Protein AF-A0A7D9L0K9-F1 (afdb_monomer_lite)

Organism: Paramuricea clavata (NCBI:txid317549)

Secondary structure (DSSP, 8-state):
--PPBTTTTT-GGG-S-BTTB---EESTT-----HHHHHHTT-TT----HHHHHHHHHT--S--HHHHTT-EE-HHHHHHHTTT---S-SB---TT--SSPPBP-TT-S--HHHHHHHHHHHS----TT-

Foldseek 3Di:
DQADAPCCVVCVVQAADDPNFGHWDQLLPQFPDCCVVCVVLLNNVVPDGQSCQLCLQVLHDPDDPVRSRRHTRHPRSSCCSGNVPDPPDQFDPQPPDDDDTHGDDRNSWAHSVNQNVSCVPPVDGDRGSD

pLDDT: mean 89.64, std 7.69, range [56.06, 97.62]

Structure (mmCIF, N/CA/C/O backbone):
data_AF-A0A7D9L0K9-F1
#
_entry.id   AF-A0A7D9L0K9-F1
#
loop_
_atom_site.group_PDB
_atom_site.id
_atom_site.type_symbol
_atom_site.label_atom_id
_atom_site.label_alt_id
_atom_site.label_comp_id
_atom_site.label_asym_id
_atom_site.label_entity_id
_atom_site.label_seq_id
_atom_site.pdbx_PDB_ins_code
_atom_site.Cartn_x
_atom_site.Cartn_y
_atom_site.Cartn_z
_atom_site.occupancy
_atom_site.B_iso_or_equiv
_atom_site.auth_seq_id
_atom_site.auth_comp_id
_atom_site.auth_asym_id
_atom_site.auth_atom_id
_atom_site.pdbx_PDB_model_num
ATOM 1 N N . MET A 1 1 ? 17.657 -13.040 -9.896 1.00 56.06 1 MET A N 1
ATOM 2 C CA . MET A 1 1 ? 16.442 -13.611 -9.283 1.00 56.06 1 MET A CA 1
ATOM 3 C C . MET A 1 1 ? 15.305 -12.746 -9.777 1.00 56.06 1 MET A C 1
ATOM 5 O O . MET A 1 1 ? 15.357 -11.548 -9.534 1.00 56.06 1 MET A O 1
ATOM 9 N N . ASP A 1 2 ? 14.378 -13.305 -10.549 1.00 70.75 2 ASP A N 1
ATOM 10 C CA . ASP A 1 2 ? 13.271 -12.520 -11.098 1.00 70.75 2 ASP A CA 1
ATOM 11 C C . ASP A 1 2 ? 12.291 -12.189 -9.971 1.00 70.75 2 ASP A C 1
ATOM 13 O O . ASP A 1 2 ? 11.706 -13.081 -9.355 1.00 70.75 2 ASP A O 1
ATOM 17 N N . LEU A 1 3 ? 12.163 -10.900 -9.657 1.00 85.38 3 LEU A N 1
ATOM 18 C CA . LEU A 1 3 ? 11.172 -10.402 -8.710 1.00 85.38 3 LEU A CA 1
ATOM 19 C C . LEU A 1 3 ? 9.807 -10.380 -9.399 1.00 85.38 3 LEU A C 1
ATOM 21 O O . LEU A 1 3 ? 9.624 -9.727 -10.426 1.00 85.38 3 LEU A O 1
ATOM 25 N N . TYR A 1 4 ? 8.835 -11.067 -8.806 1.00 92.00 4 TYR A N 1
ATOM 26 C CA . TYR A 1 4 ? 7.444 -11.038 -9.249 1.00 92.00 4 TYR A CA 1
ATOM 27 C C . TYR A 1 4 ? 6.644 -10.050 -8.411 1.00 92.00 4 TYR A C 1
ATOM 29 O O . TYR A 1 4 ? 6.857 -9.917 -7.205 1.00 92.00 4 TYR A O 1
ATOM 37 N N . CYS A 1 5 ? 5.691 -9.365 -9.045 1.00 96.00 5 CYS A N 1
ATOM 38 C CA . CYS A 1 5 ? 4.817 -8.458 -8.321 1.00 96.00 5 CYS A CA 1
ATOM 39 C C . CYS A 1 5 ? 3.875 -9.238 -7.395 1.00 96.00 5 CYS A C 1
ATOM 41 O O . CYS A 1 5 ? 3.066 -10.034 -7.874 1.00 96.00 5 CYS A O 1
ATOM 43 N N . PHE A 1 6 ? 3.923 -8.964 -6.090 1.00 95.62 6 PHE A N 1
ATOM 44 C CA . PHE A 1 6 ? 3.103 -9.668 -5.093 1.00 95.62 6 PHE A CA 1
ATOM 45 C C . PHE A 1 6 ? 1.586 -9.452 -5.270 1.00 95.62 6 PHE A C 1
ATOM 47 O O . PHE A 1 6 ? 0.786 -10.233 -4.766 1.00 95.62 6 PHE A O 1
ATOM 54 N N . LEU A 1 7 ? 1.183 -8.417 -6.016 1.00 95.38 7 LEU A N 1
ATOM 55 C CA . LEU A 1 7 ? -0.215 -8.098 -6.333 1.00 95.38 7 LEU A CA 1
ATOM 56 C C . LEU A 1 7 ? -0.672 -8.638 -7.690 1.00 95.38 7 LEU A C 1
ATOM 58 O O . LEU A 1 7 ? -1.814 -8.424 -8.084 1.00 95.38 7 LEU A O 1
ATOM 62 N N . SER A 1 8 ? 0.198 -9.333 -8.424 1.00 94.12 8 SER A N 1
ATOM 63 C CA . SER A 1 8 ? -0.141 -9.859 -9.751 1.00 94.12 8 SER A CA 1
ATOM 64 C C . SER A 1 8 ? -1.311 -10.848 -9.720 1.00 94.12 8 SER A C 1
ATOM 66 O O . SER A 1 8 ? -2.104 -10.866 -10.655 1.00 94.12 8 SER A O 1
ATOM 68 N N . ALA A 1 9 ? -1.457 -11.626 -8.643 1.00 92.44 9 ALA A N 1
ATOM 69 C CA . ALA A 1 9 ? -2.551 -12.582 -8.486 1.00 92.44 9 ALA A CA 1
ATOM 70 C C . ALA A 1 9 ? -3.865 -11.926 -8.026 1.00 92.44 9 ALA A C 1
ATOM 72 O O . ALA A 1 9 ? -4.934 -12.294 -8.504 1.00 92.44 9 ALA A O 1
ATOM 73 N N . SER A 1 10 ? -3.796 -10.959 -7.105 1.00 90.38 10 SER A N 1
ATOM 74 C CA . SER A 1 10 ? -4.981 -10.298 -6.540 1.00 90.38 10 SER A CA 1
ATOM 75 C C . SER A 1 10 ? -5.519 -9.170 -7.420 1.00 90.38 10 SER A C 1
ATOM 77 O O . SER A 1 10 ? -6.698 -8.836 -7.341 1.00 90.38 10 SER A O 1
ATOM 79 N N . ASP A 1 11 ? -4.675 -8.588 -8.271 1.00 90.94 11 ASP A N 1
ATOM 80 C CA . ASP A 1 11 ? -5.041 -7.494 -9.161 1.00 90.94 11 ASP A CA 1
ATOM 81 C C . ASP A 1 11 ? -4.260 -7.533 -10.494 1.00 90.94 11 ASP A C 1
ATOM 83 O O . ASP A 1 11 ? -3.458 -6.638 -10.805 1.00 90.94 11 ASP A O 1
ATOM 87 N N . PRO A 1 12 ? -4.494 -8.575 -11.315 1.00 90.81 12 PRO A N 1
ATOM 88 C CA . PRO A 1 12 ? -3.761 -8.797 -12.561 1.00 90.81 12 PRO A CA 1
ATOM 89 C C . PRO A 1 12 ? -3.989 -7.683 -13.588 1.00 90.81 12 PRO A C 1
ATOM 91 O O . PRO A 1 12 ? -3.058 -7.283 -14.286 1.00 90.81 12 PRO A O 1
ATOM 94 N N . ALA A 1 13 ? -5.204 -7.123 -13.653 1.00 90.00 13 ALA A N 1
ATOM 95 C CA . ALA A 1 13 ? -5.572 -6.082 -14.619 1.00 90.00 13 ALA A CA 1
ATOM 96 C C . ALA A 1 13 ? -4.759 -4.783 -14.447 1.00 90.00 13 ALA A C 1
ATOM 98 O O . ALA A 1 13 ? -4.600 -3.989 -15.383 1.00 90.00 13 ALA A O 1
ATOM 99 N N . ASN A 1 14 ? -4.215 -4.557 -13.249 1.00 89.38 14 ASN A N 1
ATOM 100 C CA . ASN A 1 14 ? -3.420 -3.378 -12.937 1.00 89.38 14 ASN A CA 1
ATOM 101 C C . ASN A 1 14 ? -1.944 -3.676 -12.673 1.00 89.38 14 ASN A C 1
ATOM 103 O O . ASN A 1 14 ? -1.232 -2.791 -12.204 1.00 89.38 14 ASN A O 1
ATOM 107 N N . CYS A 1 15 ? -1.468 -4.868 -13.021 1.00 94.44 15 CYS A N 1
ATOM 108 C CA . CYS A 1 15 ? -0.056 -5.208 -12.943 1.00 94.44 15 CYS A CA 1
ATOM 109 C C . CYS A 1 15 ? 0.712 -4.717 -14.187 1.00 94.44 15 CYS A C 1
ATOM 111 O O . CYS A 1 15 ? 0.139 -4.547 -15.265 1.00 94.44 15 CYS A O 1
ATOM 113 N N . GLY A 1 16 ? 2.021 -4.500 -14.041 1.00 93.31 16 GLY A N 1
ATOM 114 C CA . GLY A 1 16 ? 2.948 -4.247 -15.145 1.00 93.31 16 GLY A CA 1
ATOM 115 C C . GLY A 1 16 ? 3.522 -2.830 -15.195 1.00 93.31 16 GLY A C 1
ATOM 116 O O . GLY A 1 16 ? 3.791 -2.201 -14.169 1.00 93.31 16 GLY A O 1
ATOM 117 N N . VAL A 1 17 ? 3.757 -2.360 -16.421 1.00 94.00 17 VAL A N 1
ATOM 118 C CA . VAL A 1 17 ? 4.502 -1.130 -16.723 1.00 94.00 17 VAL A CA 1
ATOM 119 C C . VAL A 1 17 ? 3.700 0.129 -16.384 1.00 94.00 17 VAL A C 1
ATOM 121 O O . VAL A 1 17 ? 2.471 0.151 -16.479 1.00 94.00 17 VAL A O 1
ATOM 124 N N . SER A 1 18 ? 4.387 1.206 -16.004 1.00 94.56 18 SER A N 1
ATOM 125 C CA . SER A 1 18 ? 3.752 2.500 -15.732 1.00 94.56 18 SER A CA 1
ATOM 126 C C . SER A 1 18 ? 4.747 3.641 -15.890 1.00 94.56 18 SER A C 1
ATOM 128 O O . SER A 1 18 ? 5.874 3.543 -15.417 1.00 94.56 18 SER A O 1
ATOM 130 N N . ARG A 1 19 ? 4.329 4.729 -16.553 1.00 91.25 19 ARG A N 1
ATOM 131 C CA . ARG A 1 19 ? 5.137 5.949 -16.765 1.00 91.25 19 ARG A CA 1
ATOM 132 C C . ARG A 1 19 ? 6.537 5.694 -17.357 1.00 91.25 19 ARG A C 1
ATOM 134 O O . ARG A 1 19 ? 7.489 6.380 -17.012 1.00 91.25 19 ARG A O 1
ATOM 141 N N . GLY A 1 20 ? 6.666 4.698 -18.236 1.00 91.69 20 GLY A N 1
ATOM 142 C CA . GLY A 1 20 ? 7.947 4.315 -18.848 1.00 91.69 20 GLY A CA 1
ATOM 143 C C . GLY A 1 20 ? 8.828 3.406 -17.983 1.00 91.69 20 GLY A C 1
ATOM 144 O O . GLY A 1 20 ? 9.823 2.889 -18.478 1.00 91.69 20 GLY A O 1
ATOM 145 N N . CYS A 1 21 ? 8.450 3.142 -16.730 1.00 91.31 21 CYS A N 1
ATOM 146 C CA . CYS A 1 21 ? 9.108 2.153 -15.884 1.00 91.31 21 CYS A CA 1
ATOM 147 C C . CYS A 1 21 ? 8.569 0.751 -16.200 1.00 91.31 21 CYS A C 1
ATOM 149 O O . CYS A 1 21 ? 7.350 0.534 -16.213 1.00 91.31 21 CYS A O 1
ATOM 151 N N . THR A 1 22 ? 9.477 -0.200 -16.420 1.00 91.69 22 THR A N 1
ATOM 152 C CA . THR A 1 22 ? 9.158 -1.596 -16.764 1.00 91.69 22 THR A CA 1
ATOM 153 C C . THR A 1 22 ? 9.609 -2.599 -15.706 1.00 91.69 22 THR A C 1
ATOM 155 O O . THR A 1 22 ? 9.028 -3.677 -15.602 1.00 91.69 22 THR A O 1
ATOM 158 N N . GLU A 1 23 ? 10.612 -2.242 -14.909 1.00 93.25 23 GLU A N 1
ATOM 159 C CA . GLU A 1 23 ? 11.262 -3.143 -13.965 1.00 93.25 23 GLU A CA 1
ATOM 160 C C . GLU A 1 23 ? 10.459 -3.303 -12.669 1.00 93.25 23 GLU A C 1
ATOM 162 O O . GLU A 1 23 ? 10.010 -2.326 -12.065 1.00 93.25 23 GLU A O 1
ATOM 167 N N . THR A 1 24 ? 10.284 -4.554 -12.239 1.00 96.00 24 THR A N 1
ATOM 168 C CA . THR A 1 24 ? 9.762 -4.874 -10.906 1.00 96.00 24 THR A CA 1
ATOM 169 C C . THR A 1 24 ? 10.903 -4.767 -9.909 1.00 96.00 24 THR A C 1
ATOM 171 O O . THR A 1 24 ? 11.935 -5.407 -10.082 1.00 96.00 24 THR A O 1
ATOM 174 N N . VAL A 1 25 ? 10.703 -3.982 -8.856 1.00 95.38 25 VAL A N 1
ATOM 175 C CA . VAL A 1 25 ? 11.726 -3.724 -7.835 1.00 95.38 25 VAL A CA 1
ATOM 176 C C . VAL A 1 25 ? 11.379 -4.423 -6.527 1.00 95.38 25 VAL A C 1
ATOM 178 O O . VAL A 1 25 ? 10.223 -4.787 -6.298 1.00 95.38 25 VAL A O 1
ATOM 181 N N . CYS A 1 26 ? 12.370 -4.591 -5.654 1.00 96.12 26 CYS A N 1
ATOM 182 C CA . CYS A 1 26 ? 12.138 -5.019 -4.279 1.00 96.12 26 CYS A CA 1
ATOM 183 C C . CYS A 1 26 ? 11.253 -3.998 -3.551 1.00 96.12 26 CYS A C 1
ATOM 185 O O . CYS A 1 26 ? 11.494 -2.788 -3.602 1.00 96.12 26 CYS A O 1
ATOM 187 N N . LEU A 1 27 ? 10.222 -4.483 -2.859 1.00 96.81 27 LEU A N 1
ATOM 188 C CA . LEU A 1 27 ? 9.306 -3.629 -2.115 1.00 96.81 27 LEU A CA 1
ATOM 189 C C . LEU A 1 27 ? 10.029 -2.885 -0.988 1.00 96.81 27 LEU A C 1
ATOM 191 O O . LEU A 1 27 ? 9.801 -1.693 -0.825 1.00 96.81 27 LEU A O 1
ATOM 195 N N . TYR A 1 28 ? 10.931 -3.544 -0.256 1.00 96.19 28 TYR A N 1
ATOM 196 C CA . TYR A 1 28 ? 11.677 -2.922 0.845 1.00 96.19 28 TYR A CA 1
ATOM 197 C C . TYR A 1 28 ? 12.526 -1.717 0.399 1.00 96.19 28 TYR A C 1
ATOM 199 O O . TYR A 1 28 ? 12.735 -0.781 1.172 1.00 96.19 28 TYR A O 1
ATOM 207 N N . ASP A 1 29 ? 12.964 -1.702 -0.863 1.00 95.31 29 ASP A N 1
ATOM 208 C CA . ASP A 1 29 ? 13.763 -0.615 -1.440 1.00 95.31 29 ASP A CA 1
ATOM 209 C C . ASP A 1 29 ? 12.916 0.590 -1.885 1.00 95.31 29 ASP A C 1
ATOM 211 O O . ASP A 1 29 ? 13.450 1.652 -2.210 1.00 95.31 29 ASP A O 1
ATOM 215 N N . CYS A 1 30 ? 11.585 0.477 -1.851 1.00 95.75 30 CYS A N 1
ATOM 216 C CA . CYS A 1 30 ? 10.671 1.584 -2.119 1.00 95.75 30 CYS A CA 1
ATOM 217 C C . CYS A 1 30 ? 10.674 2.567 -0.931 1.00 95.75 30 CYS A C 1
ATOM 219 O O . CYS A 1 30 ? 9.894 2.433 0.015 1.00 95.75 30 CYS A O 1
ATOM 221 N N . LYS A 1 31 ? 11.588 3.546 -0.965 1.00 95.38 31 LYS A N 1
ATOM 222 C CA . LYS A 1 31 ? 11.812 4.561 0.095 1.00 95.38 31 LYS A CA 1
ATOM 223 C C . LYS A 1 31 ? 11.797 5.996 -0.426 1.00 95.38 31 LYS A C 1
ATOM 225 O O . LYS A 1 31 ? 12.394 6.910 0.139 1.00 95.38 31 LYS A O 1
ATOM 230 N N . ASP A 1 32 ? 11.114 6.180 -1.537 1.00 94.25 32 ASP A N 1
ATOM 231 C CA . ASP A 1 32 ? 10.870 7.469 -2.153 1.00 94.25 32 ASP A CA 1
ATOM 232 C C . ASP A 1 32 ? 10.230 8.451 -1.146 1.00 94.25 32 ASP A C 1
ATOM 234 O O . ASP A 1 32 ? 9.312 8.092 -0.411 1.00 94.25 32 ASP A O 1
ATOM 238 N N . ASP A 1 33 ? 10.667 9.720 -1.118 1.00 93.38 33 ASP A N 1
ATOM 239 C CA . ASP A 1 33 ? 10.050 10.740 -0.254 1.00 93.38 33 ASP A CA 1
ATOM 240 C C . ASP A 1 33 ? 8.566 10.938 -0.612 1.00 93.38 33 ASP A C 1
ATOM 242 O O . ASP A 1 33 ? 8.230 11.384 -1.714 1.00 93.38 33 ASP A O 1
ATOM 246 N N . ILE A 1 34 ? 7.679 10.588 0.319 1.00 93.69 34 ILE A N 1
ATOM 247 C CA . ILE A 1 34 ? 6.220 10.667 0.181 1.00 93.69 34 ILE A CA 1
ATOM 248 C C . ILE A 1 34 ? 5.597 11.759 1.058 1.00 93.69 34 ILE A C 1
ATOM 250 O O . ILE A 1 34 ? 4.374 11.870 1.122 1.00 93.69 34 ILE A O 1
ATOM 254 N N . ARG A 1 35 ? 6.389 12.617 1.714 1.00 92.06 35 ARG A N 1
ATOM 255 C CA . ARG A 1 35 ? 5.878 13.590 2.701 1.00 92.06 35 ARG A CA 1
ATOM 256 C C . ARG A 1 35 ? 4.855 14.566 2.124 1.00 92.06 35 ARG A C 1
ATOM 258 O O . ARG A 1 35 ? 3.839 14.839 2.762 1.00 92.06 35 ARG A O 1
ATOM 265 N N . SER A 1 36 ? 5.100 15.085 0.920 1.00 90.00 36 SER A N 1
ATOM 266 C CA . SER A 1 36 ? 4.155 15.987 0.238 1.00 90.00 36 SER A CA 1
ATOM 267 C C . SER A 1 36 ? 2.827 15.283 -0.067 1.00 90.00 36 SER A C 1
ATOM 269 O O . SER A 1 36 ? 1.748 15.830 0.165 1.00 90.00 36 SER A O 1
ATOM 271 N N . HIS A 1 37 ? 2.905 14.022 -0.492 1.00 89.81 37 HIS A N 1
ATOM 272 C CA . HIS A 1 37 ? 1.736 13.200 -0.790 1.00 89.81 37 HIS A CA 1
ATOM 273 C C . HIS A 1 37 ? 0.942 12.816 0.460 1.00 89.81 37 HIS A C 1
ATOM 275 O O . HIS A 1 37 ? -0.281 12.915 0.495 1.00 89.81 37 HIS A O 1
ATOM 281 N N . LEU A 1 38 ? 1.623 12.454 1.545 1.00 90.88 38 LEU A N 1
ATOM 282 C CA . LEU A 1 38 ? 0.967 12.207 2.826 1.00 90.88 38 LEU A CA 1
ATOM 283 C C . LEU A 1 38 ? 0.198 13.447 3.299 1.00 90.88 38 LEU A C 1
ATOM 285 O O . LEU A 1 38 ? -0.930 13.326 3.770 1.00 90.88 38 LEU A O 1
ATOM 289 N N . ARG A 1 39 ? 0.745 14.657 3.107 1.00 89.38 39 ARG A N 1
ATOM 290 C CA . ARG A 1 39 ? 0.028 15.909 3.408 1.00 89.38 39 ARG A CA 1
ATOM 291 C C . ARG A 1 39 ? -1.233 16.082 2.560 1.00 89.38 39 ARG A C 1
ATOM 293 O O . ARG A 1 39 ? -2.271 16.419 3.128 1.00 89.38 39 ARG A O 1
ATOM 300 N N . SER A 1 40 ? -1.181 15.823 1.250 1.00 86.75 40 SER A N 1
ATOM 301 C CA . SER A 1 40 ? -2.365 15.915 0.372 1.00 86.75 40 SER A CA 1
ATOM 302 C C . SER A 1 40 ? -3.434 14.865 0.719 1.00 86.75 40 SER A C 1
ATOM 304 O O . SER A 1 40 ? -4.637 15.107 0.589 1.00 86.75 40 SER A O 1
ATOM 306 N N . CYS A 1 41 ? -3.005 13.721 1.255 1.00 86.06 41 CYS A N 1
ATOM 307 C CA . CYS A 1 41 ? -3.881 12.668 1.756 1.00 86.06 41 CYS A CA 1
ATOM 308 C C . CYS A 1 41 ? -4.387 12.901 3.191 1.00 86.06 41 CYS A C 1
ATOM 310 O O . CYS A 1 41 ? -5.149 12.078 3.675 1.00 86.06 41 CYS A O 1
ATOM 312 N N . HIS A 1 42 ? -4.007 13.997 3.860 1.00 87.75 42 HIS A N 1
ATOM 313 C CA . HIS A 1 42 ? -4.256 14.250 5.293 1.00 87.75 42 HIS A CA 1
ATOM 314 C C . HIS A 1 42 ? -3.644 13.211 6.253 1.00 87.75 42 HIS A C 1
ATOM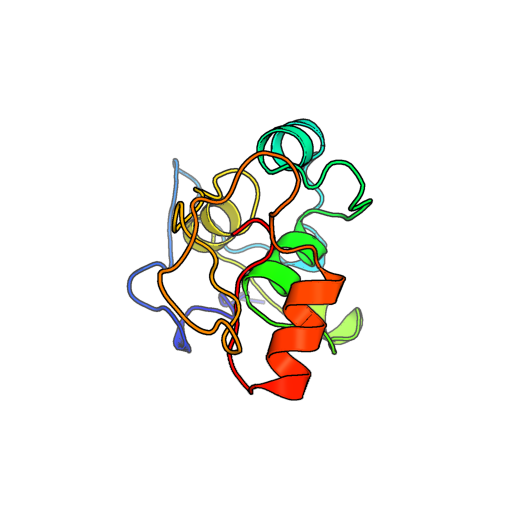 316 O O . HIS A 1 42 ? -3.999 13.145 7.426 1.00 87.75 42 HIS A O 1
ATOM 322 N N . LEU A 1 43 ? -2.632 12.488 5.779 1.00 89.25 43 LEU A N 1
ATOM 323 C CA . LEU A 1 43 ? -1.841 11.492 6.498 1.00 89.25 43 LEU A CA 1
ATOM 324 C C . LEU A 1 43 ? -0.493 12.056 6.965 1.00 89.25 43 LEU A C 1
ATOM 326 O O . LEU A 1 43 ? 0.453 11.315 7.189 1.00 89.25 43 LEU A O 1
ATOM 330 N N . SER A 1 44 ? -0.358 13.375 7.122 1.00 88.12 44 SER A N 1
ATOM 331 C CA . SER A 1 44 ? 0.929 14.004 7.471 1.00 88.12 44 SER A CA 1
ATOM 332 C C . SER A 1 44 ? 1.507 13.562 8.822 1.00 88.12 44 SER A C 1
ATOM 334 O O . SER A 1 44 ? 2.647 13.896 9.126 1.00 88.12 44 SER A O 1
ATOM 336 N N . LYS A 1 45 ? 0.702 12.892 9.654 1.00 87.50 45 LYS A N 1
ATOM 337 C CA . LYS A 1 45 ? 1.115 12.315 10.938 1.00 87.50 45 LYS A CA 1
ATOM 338 C C . LYS A 1 45 ? 1.646 10.884 10.805 1.00 87.50 45 LYS A C 1
ATOM 340 O O . LYS A 1 45 ? 2.328 10.428 11.715 1.00 87.50 45 LYS A O 1
ATOM 345 N N . GLU A 1 46 ? 1.344 10.202 9.702 1.00 86.56 46 GLU A N 1
ATOM 346 C CA . GLU A 1 46 ? 1.875 8.877 9.393 1.00 86.56 46 GLU A CA 1
ATOM 347 C C . GLU A 1 46 ? 3.351 9.045 9.011 1.00 86.56 46 GLU A C 1
ATOM 349 O O . GLU A 1 46 ? 3.685 9.398 7.883 1.00 86.56 46 GLU A O 1
ATOM 354 N N . ASN A 1 47 ? 4.257 8.888 9.974 1.00 87.00 47 ASN A N 1
ATOM 355 C CA . ASN A 1 47 ? 5.695 8.944 9.724 1.00 87.00 47 ASN A CA 1
ATOM 356 C C . ASN A 1 47 ? 6.176 7.581 9.206 1.00 87.00 47 ASN A C 1
ATOM 358 O O . ASN A 1 47 ? 6.682 6.767 9.978 1.00 87.00 47 ASN A O 1
ATOM 362 N N . VAL A 1 48 ? 5.943 7.311 7.919 1.00 92.38 48 VAL A N 1
ATOM 363 C CA . VAL A 1 48 ? 6.200 6.005 7.294 1.00 92.38 48 VAL A CA 1
ATOM 364 C C . VAL A 1 48 ? 6.969 6.121 5.982 1.00 92.38 48 VAL A C 1
ATOM 366 O O . VAL A 1 48 ? 6.848 7.112 5.262 1.00 92.38 48 VAL A O 1
ATOM 369 N N . ASP A 1 49 ? 7.720 5.068 5.663 1.00 94.69 49 ASP A N 1
ATOM 370 C CA . ASP A 1 49 ? 8.352 4.881 4.357 1.00 94.69 49 ASP A CA 1
ATOM 371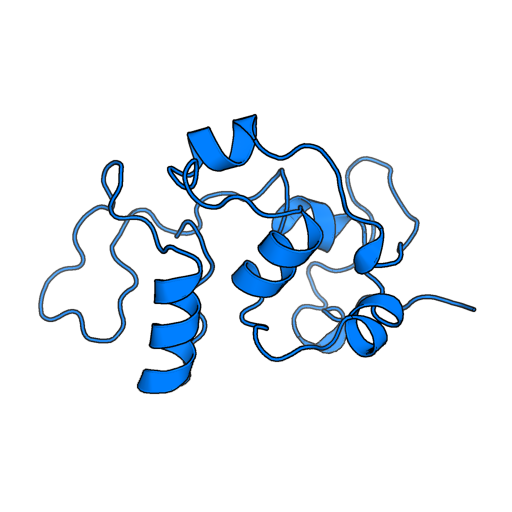 C C . ASP A 1 49 ? 7.318 4.475 3.291 1.00 94.69 49 ASP A C 1
ATOM 373 O O . ASP A 1 49 ? 6.244 3.948 3.606 1.00 94.69 49 ASP A O 1
ATOM 377 N N . GLU A 1 50 ? 7.653 4.676 2.011 1.00 96.75 50 GLU A N 1
ATOM 378 C CA . GLU A 1 50 ? 6.764 4.352 0.887 1.00 96.75 50 GLU A CA 1
ATOM 379 C C . GLU A 1 50 ? 6.304 2.885 0.908 1.00 96.75 50 GLU A C 1
ATOM 381 O O . GLU A 1 50 ? 5.107 2.627 0.768 1.00 96.75 50 GLU A O 1
ATOM 386 N N . TYR A 1 51 ? 7.203 1.926 1.142 1.00 96.56 51 TYR A N 1
ATOM 387 C CA . TYR A 1 51 ? 6.838 0.507 1.171 1.00 96.56 51 TYR A CA 1
ATOM 388 C C . TYR A 1 51 ? 5.803 0.170 2.253 1.00 96.56 51 TYR A C 1
ATOM 390 O O . TYR A 1 51 ? 4.872 -0.593 1.994 1.00 96.56 51 TYR A O 1
ATOM 398 N N . LYS A 1 52 ? 5.900 0.782 3.444 1.00 95.94 52 LYS A N 1
ATOM 399 C CA . LYS A 1 52 ? 4.916 0.589 4.522 1.00 95.94 52 LYS A CA 1
ATOM 400 C C . LYS A 1 52 ? 3.563 1.181 4.148 1.00 95.94 52 LYS A C 1
ATOM 402 O O . LYS A 1 52 ? 2.533 0.569 4.414 1.00 95.94 52 LYS A O 1
ATOM 407 N N . LEU A 1 53 ? 3.554 2.343 3.492 1.00 96.00 53 LEU A N 1
ATOM 408 C CA . LEU A 1 53 ? 2.317 2.942 2.989 1.00 96.00 53 LEU A CA 1
ATOM 409 C C . LEU A 1 53 ? 1.649 2.059 1.923 1.00 96.00 53 LEU A C 1
ATOM 411 O O . LEU A 1 53 ? 0.428 1.903 1.936 1.00 96.00 53 LEU A O 1
ATOM 415 N N . ILE A 1 54 ? 2.440 1.473 1.019 1.00 96.88 54 ILE A N 1
ATOM 416 C CA . ILE A 1 54 ? 1.960 0.546 -0.013 1.00 96.88 54 ILE A CA 1
ATOM 417 C C . ILE A 1 54 ? 1.318 -0.689 0.626 1.00 96.88 54 ILE A C 1
ATOM 419 O O . ILE A 1 54 ? 0.206 -1.052 0.245 1.00 96.88 54 ILE A O 1
ATOM 423 N N . LEU A 1 55 ? 1.984 -1.301 1.610 1.00 96.81 55 LEU A N 1
ATOM 424 C CA . LEU A 1 55 ? 1.463 -2.452 2.352 1.00 96.81 55 LEU A CA 1
ATOM 425 C C . LEU A 1 55 ? 0.155 -2.113 3.075 1.00 96.81 55 LEU A C 1
ATOM 427 O O . LEU A 1 55 ? -0.840 -2.813 2.894 1.00 96.81 55 LEU A O 1
ATOM 431 N N . ALA A 1 56 ? 0.109 -0.982 3.784 1.00 95.38 56 ALA A N 1
ATOM 432 C CA . ALA A 1 56 ? -1.092 -0.537 4.486 1.00 95.38 56 ALA A CA 1
ATOM 433 C C . ALA A 1 56 ? -2.277 -0.308 3.528 1.00 95.38 56 ALA A C 1
ATOM 435 O O . ALA A 1 56 ? -3.404 -0.707 3.811 1.00 95.38 56 ALA A O 1
ATOM 436 N N . ARG A 1 57 ? -2.033 0.269 2.344 1.00 94.56 57 ARG A N 1
ATOM 437 C CA . ARG A 1 57 ? -3.069 0.436 1.307 1.00 94.56 57 ARG A CA 1
ATOM 438 C C . ARG A 1 57 ? -3.482 -0.870 0.635 1.00 94.56 57 ARG A C 1
ATOM 440 O O . ARG A 1 57 ? -4.603 -0.952 0.141 1.00 94.56 57 ARG A O 1
ATOM 447 N N . ALA A 1 58 ? -2.604 -1.869 0.614 1.00 94.56 58 ALA A N 1
ATOM 448 C CA . ALA A 1 58 ? -2.920 -3.225 0.175 1.00 94.56 58 ALA A CA 1
ATOM 449 C C . ALA A 1 58 ? -3.621 -4.062 1.264 1.00 94.56 58 ALA A C 1
ATOM 451 O O . ALA A 1 58 ? -4.094 -5.155 0.962 1.00 94.56 58 ALA A O 1
ATOM 452 N N . GLY A 1 59 ? -3.713 -3.562 2.504 1.00 95.06 59 GLY A N 1
ATOM 453 C CA . GLY A 1 59 ? -4.288 -4.291 3.637 1.00 95.06 59 GLY A CA 1
ATOM 454 C C . GLY A 1 59 ? -3.362 -5.355 4.224 1.00 95.06 59 GLY A C 1
ATOM 455 O O . GLY A 1 59 ? -3.842 -6.369 4.716 1.00 95.06 59 GLY A O 1
ATOM 456 N N . LEU A 1 60 ? -2.046 -5.163 4.132 1.00 95.31 60 LEU A N 1
ATOM 457 C CA . LEU A 1 60 ? -1.039 -6.087 4.649 1.00 95.31 60 LEU A CA 1
ATOM 458 C C . LEU A 1 60 ? -0.303 -5.428 5.822 1.00 95.31 60 LEU A C 1
ATOM 460 O O . LEU A 1 60 ? 0.423 -4.459 5.612 1.00 95.31 60 LEU A O 1
ATOM 464 N N . PHE A 1 61 ? -0.488 -5.944 7.039 1.00 93.06 61 PHE A N 1
ATOM 465 C CA . PHE A 1 61 ? 0.061 -5.343 8.267 1.00 93.06 61 PHE A CA 1
ATOM 466 C C . PHE A 1 61 ? 1.048 -6.269 9.005 1.00 93.06 61 PHE A C 1
ATOM 468 O O . PHE A 1 61 ? 2.090 -5.803 9.457 1.00 93.06 61 PHE A O 1
ATOM 475 N N . ASP A 1 62 ? 0.805 -7.584 9.014 1.00 90.44 62 ASP A N 1
ATOM 476 C CA . ASP A 1 62 ? 1.610 -8.572 9.754 1.00 90.44 62 ASP A CA 1
ATOM 477 C C . ASP A 1 62 ? 2.734 -9.209 8.913 1.00 90.44 62 ASP A C 1
ATOM 479 O O . ASP A 1 62 ? 2.810 -10.429 8.752 1.00 90.44 62 ASP A O 1
ATOM 483 N N . LEU A 1 63 ? 3.618 -8.389 8.337 1.00 94.06 63 LEU A N 1
ATOM 484 C CA . LEU A 1 63 ? 4.770 -8.867 7.559 1.00 94.06 63 LEU A CA 1
ATOM 485 C C . LEU A 1 63 ? 6.093 -8.484 8.224 1.00 94.06 63 LEU A C 1
ATOM 487 O O . LEU A 1 63 ? 6.296 -7.336 8.610 1.00 94.06 63 LEU A O 1
ATOM 491 N N . SER A 1 64 ? 7.019 -9.442 8.315 1.00 94.62 64 SER A N 1
ATOM 492 C CA . SER A 1 64 ? 8.388 -9.171 8.765 1.00 94.62 64 SER A CA 1
ATOM 493 C C . SER A 1 64 ? 9.244 -8.592 7.638 1.00 94.62 64 SER A C 1
ATOM 495 O O . SER A 1 64 ? 9.000 -8.856 6.460 1.00 94.62 64 SER A O 1
ATOM 497 N N . ASP A 1 65 ? 10.304 -7.865 7.993 1.00 91.06 65 ASP A N 1
ATOM 498 C CA . ASP A 1 65 ? 11.229 -7.278 7.015 1.00 91.06 65 ASP A CA 1
ATOM 499 C C . ASP A 1 65 ? 11.840 -8.329 6.071 1.00 91.06 65 ASP A C 1
ATOM 501 O O . ASP A 1 65 ? 12.022 -8.051 4.889 1.00 91.06 65 ASP A O 1
ATOM 505 N N . ASP A 1 66 ? 12.087 -9.560 6.540 1.00 92.62 66 ASP A N 1
ATOM 506 C CA . ASP A 1 66 ? 12.562 -10.669 5.693 1.00 92.62 66 ASP A CA 1
ATOM 507 C C . ASP A 1 66 ? 11.528 -11.078 4.629 1.00 92.62 66 ASP A C 1
ATOM 509 O O . ASP A 1 66 ? 11.896 -11.363 3.488 1.00 92.62 66 ASP A O 1
ATOM 513 N N . GLN A 1 67 ? 10.236 -11.074 4.975 1.00 94.50 67 GLN A N 1
ATOM 514 C CA . GLN A 1 67 ? 9.171 -11.328 4.003 1.00 94.50 67 GLN A CA 1
ATOM 515 C C . GLN A 1 67 ? 9.078 -10.177 3.000 1.00 94.50 67 GLN A C 1
ATOM 517 O O . GLN A 1 67 ? 9.036 -10.414 1.795 1.00 94.50 67 GLN A O 1
ATOM 522 N N . ILE A 1 68 ? 9.129 -8.932 3.482 1.00 95.06 68 ILE A N 1
ATOM 523 C CA . ILE A 1 68 ? 9.033 -7.731 2.641 1.00 95.06 68 ILE A CA 1
ATOM 524 C C . ILE A 1 68 ? 10.210 -7.654 1.654 1.00 95.06 68 ILE A C 1
ATOM 526 O O . ILE A 1 68 ? 9.999 -7.343 0.483 1.00 95.06 68 ILE A O 1
ATOM 530 N N . CYS A 1 69 ? 11.430 -8.005 2.078 1.00 93.00 69 CYS A N 1
ATOM 531 C CA . CYS A 1 69 ? 12.617 -8.047 1.213 1.00 93.00 69 CYS A CA 1
ATOM 532 C C . CYS A 1 69 ? 12.505 -9.054 0.053 1.00 93.00 69 CYS A C 1
ATOM 534 O O . CYS A 1 69 ? 13.234 -8.944 -0.930 1.00 93.00 69 CYS A O 1
ATOM 536 N N . LYS A 1 70 ? 11.613 -10.046 0.154 1.00 93.56 70 LYS A N 1
ATOM 537 C CA . LYS A 1 70 ? 11.385 -11.065 -0.886 1.00 93.56 70 LYS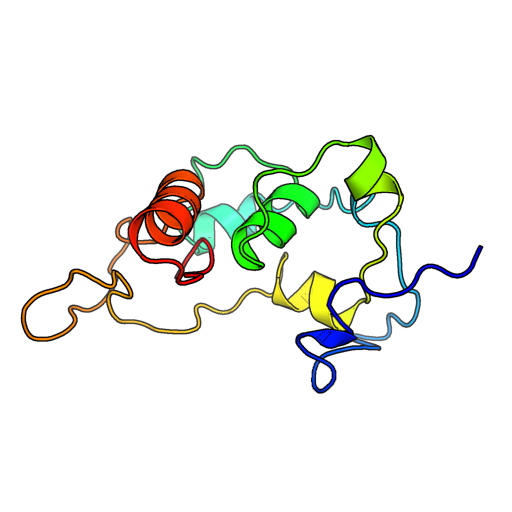 A CA 1
ATOM 538 C C . LYS A 1 70 ? 10.224 -10.709 -1.818 1.00 93.56 70 LYS A C 1
ATOM 540 O O . LYS A 1 70 ? 9.999 -11.404 -2.806 1.00 93.56 70 LYS A O 1
ATOM 545 N N . MET A 1 71 ? 9.482 -9.643 -1.521 1.00 95.50 71 MET A N 1
ATOM 546 C CA . MET A 1 71 ? 8.333 -9.209 -2.310 1.00 95.50 71 MET A CA 1
ATOM 547 C C . MET A 1 71 ? 8.767 -8.236 -3.405 1.00 95.50 71 MET A C 1
ATOM 549 O O . MET A 1 71 ? 9.388 -7.209 -3.135 1.00 95.50 71 MET A O 1
ATOM 553 N N . GLY A 1 72 ? 8.386 -8.529 -4.647 1.00 97.00 72 GLY A N 1
ATOM 554 C CA . GLY A 1 72 ? 8.524 -7.592 -5.757 1.00 97.00 72 GLY A CA 1
ATOM 555 C C . GLY A 1 72 ? 7.286 -6.721 -5.917 1.00 97.00 72 GLY A C 1
ATOM 556 O O . GLY A 1 72 ? 6.165 -7.155 -5.647 1.00 97.00 72 GLY A O 1
ATOM 557 N N . ILE A 1 73 ? 7.457 -5.500 -6.417 1.00 97.62 73 ILE A N 1
ATOM 558 C CA . ILE A 1 73 ? 6.350 -4.633 -6.818 1.00 97.62 73 ILE A CA 1
ATOM 559 C C . ILE A 1 73 ? 6.579 -4.048 -8.210 1.00 97.62 73 ILE A C 1
ATOM 561 O O . ILE A 1 73 ? 7.637 -3.495 -8.511 1.00 97.62 73 ILE A O 1
ATOM 565 N N . CYS A 1 74 ? 5.580 -4.197 -9.084 1.00 97.06 74 CYS A N 1
ATOM 566 C CA . CYS A 1 74 ? 5.652 -3.632 -10.423 1.00 97.06 74 CYS A CA 1
ATOM 567 C C . CYS A 1 74 ? 5.434 -2.109 -10.383 1.00 97.06 74 CYS A C 1
ATOM 569 O O . CYS A 1 74 ? 4.762 -1.601 -9.474 1.00 97.06 74 CYS A O 1
ATOM 571 N N . PRO A 1 75 ? 5.910 -1.367 -11.395 1.00 96.12 75 PRO A N 1
ATOM 572 C CA . PRO A 1 75 ? 5.751 0.081 -11.441 1.00 96.12 75 PRO A CA 1
ATOM 573 C C . PRO A 1 75 ? 4.297 0.546 -11.341 1.00 96.12 75 PRO A C 1
ATOM 575 O O . PRO A 1 75 ? 4.003 1.522 -10.654 1.00 96.12 75 PRO A O 1
ATOM 578 N N . LYS A 1 76 ? 3.357 -0.158 -11.981 1.00 96.00 76 LYS A N 1
ATOM 579 C CA . LYS A 1 76 ? 1.937 0.220 -11.964 1.00 96.00 76 LYS A CA 1
ATOM 580 C C . LYS A 1 76 ? 1.325 0.135 -10.565 1.00 96.00 76 LYS A C 1
ATOM 582 O O . LYS A 1 76 ? 0.669 1.088 -10.138 1.00 96.00 76 LYS A O 1
ATOM 587 N N . HIS A 1 77 ? 1.595 -0.938 -9.821 1.00 96.50 77 HIS A N 1
ATOM 588 C CA . HIS A 1 77 ? 1.145 -1.068 -8.433 1.00 96.50 77 HIS A CA 1
ATOM 589 C C . HIS A 1 77 ? 1.878 -0.117 -7.491 1.00 96.50 77 HIS A C 1
ATOM 591 O O . HIS A 1 77 ? 1.216 0.505 -6.661 1.00 96.50 77 HIS A O 1
ATOM 597 N N . ARG A 1 78 ? 3.199 0.055 -7.645 1.00 96.62 78 ARG A N 1
ATOM 598 C CA . ARG A 1 78 ? 3.987 0.992 -6.829 1.00 96.62 78 ARG A CA 1
ATOM 599 C C . ARG A 1 78 ? 3.448 2.410 -6.951 1.00 96.62 78 ARG A C 1
ATOM 601 O O . ARG A 1 78 ? 3.163 3.040 -5.941 1.00 96.62 78 ARG A O 1
ATOM 608 N N . HIS A 1 79 ? 3.230 2.889 -8.173 1.00 94.50 79 HIS A N 1
ATOM 609 C CA . HIS A 1 79 ? 2.654 4.210 -8.407 1.00 94.50 79 HIS A CA 1
ATOM 610 C C . HIS A 1 79 ? 1.264 4.329 -7.780 1.00 94.50 79 HIS A C 1
ATOM 612 O O . HIS A 1 79 ? 1.030 5.226 -6.970 1.00 94.50 79 HIS A O 1
ATOM 618 N N . ARG A 1 80 ? 0.359 3.391 -8.085 1.00 93.44 80 ARG A N 1
ATOM 619 C CA . ARG A 1 80 ? -1.034 3.459 -7.628 1.00 93.44 80 ARG A CA 1
ATOM 620 C C . ARG A 1 80 ? -1.172 3.384 -6.107 1.00 93.44 80 ARG A C 1
ATOM 622 O O . ARG A 1 80 ? -2.033 4.058 -5.560 1.00 93.44 80 ARG A O 1
ATOM 629 N N . LEU A 1 81 ? -0.367 2.564 -5.432 1.00 94.44 81 LEU A N 1
ATOM 630 C CA . LEU A 1 81 ? -0.413 2.393 -3.974 1.00 94.44 81 LEU A CA 1
ATOM 631 C C . LEU A 1 81 ? 0.545 3.325 -3.224 1.00 94.44 81 LEU A C 1
ATOM 633 O O . LEU A 1 81 ? 0.397 3.499 -2.019 1.00 94.44 81 LEU A O 1
ATOM 637 N N . GLY A 1 82 ? 1.497 3.950 -3.907 1.00 93.31 82 GLY A N 1
ATOM 638 C CA . GLY A 1 82 ? 2.455 4.898 -3.349 1.00 93.31 82 GLY A CA 1
ATOM 639 C C . GLY A 1 82 ? 2.066 6.345 -3.649 1.00 93.31 82 GLY A C 1
ATOM 640 O O . GLY A 1 82 ? 1.042 6.856 -3.178 1.00 93.31 82 GLY A O 1
ATOM 641 N N . ARG A 1 83 ? 2.915 7.033 -4.414 1.00 88.38 83 ARG A N 1
ATOM 642 C CA . ARG A 1 83 ? 2.816 8.478 -4.683 1.00 88.38 83 ARG A CA 1
ATOM 643 C C . ARG A 1 83 ? 1.635 8.908 -5.548 1.00 88.38 83 ARG A C 1
ATOM 645 O O . ARG A 1 83 ? 1.150 10.017 -5.370 1.00 88.38 83 ARG A O 1
ATOM 652 N N . ASP A 1 84 ? 1.157 8.052 -6.443 1.00 89.50 84 ASP A N 1
ATOM 653 C CA . ASP A 1 84 ? 0.050 8.379 -7.349 1.00 89.50 84 ASP A CA 1
ATOM 654 C C . ASP A 1 84 ? -1.298 7.875 -6.822 1.00 89.50 84 ASP A C 1
ATOM 656 O O . ASP A 1 84 ? -2.256 7.728 -7.583 1.00 89.50 84 ASP A O 1
ATOM 660 N N . TRP A 1 85 ? -1.388 7.589 -5.520 1.00 89.75 85 TRP A N 1
ATOM 661 C CA . TRP A 1 85 ? -2.655 7.216 -4.905 1.00 89.75 85 TRP A CA 1
ATOM 662 C C . TRP A 1 85 ? -3.697 8.310 -5.112 1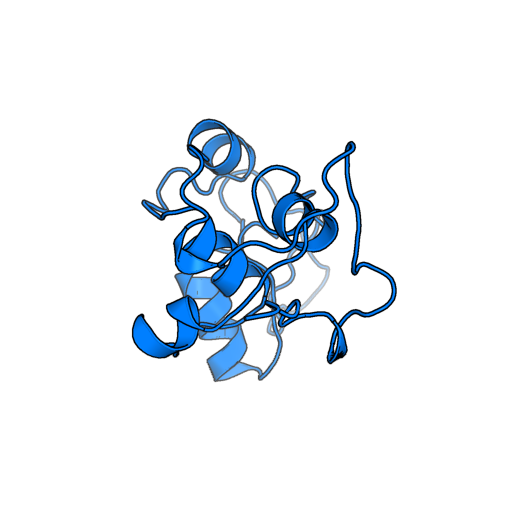.00 89.75 85 TRP A C 1
ATOM 664 O O . TRP A 1 85 ? -3.560 9.439 -4.635 1.00 89.75 85 TRP A O 1
ATOM 674 N N . LEU A 1 86 ? -4.774 7.932 -5.788 1.00 81.06 86 LEU A N 1
ATOM 675 C CA . LEU A 1 86 ? -5.967 8.742 -5.920 1.00 81.06 86 LEU A CA 1
ATOM 676 C C . LEU A 1 86 ? -6.962 8.274 -4.868 1.00 81.06 86 LEU A C 1
ATOM 678 O O . LEU A 1 86 ? -7.227 7.077 -4.750 1.00 81.06 86 LEU A O 1
ATOM 682 N N . LYS A 1 87 ? -7.529 9.221 -4.115 1.00 72.25 87 LYS A N 1
ATOM 683 C CA . LYS A 1 87 ? -8.609 8.921 -3.171 1.00 72.25 87 LYS A CA 1
ATOM 684 C C . LYS A 1 87 ? -9.742 8.249 -3.943 1.00 72.25 87 LYS A C 1
ATOM 686 O O . LYS A 1 87 ? -10.341 8.863 -4.823 1.00 72.25 87 LYS A O 1
ATOM 691 N N . SER A 1 88 ? -9.981 6.977 -3.639 1.00 65.75 88 SER A N 1
ATOM 692 C CA . SER A 1 88 ? -10.894 6.124 -4.402 1.00 65.75 88 SER A CA 1
ATOM 693 C C . SER A 1 88 ? -12.346 6.565 -4.242 1.00 65.75 88 SER A C 1
ATOM 695 O O . SER A 1 88 ? -13.134 6.462 -5.181 1.00 65.75 88 SER A O 1
ATOM 697 N N . LYS A 1 89 ? -12.704 7.078 -3.060 1.00 68.31 89 LYS A N 1
ATOM 698 C CA . LYS A 1 89 ? -14.054 7.525 -2.727 1.00 68.31 89 LYS A CA 1
ATOM 699 C C . LYS A 1 89 ? -14.007 8.794 -1.889 1.00 68.31 89 LYS A C 1
ATOM 701 O O . LYS A 1 89 ? -13.051 9.066 -1.175 1.00 68.31 89 LYS A O 1
ATOM 706 N N . THR A 1 90 ? -15.060 9.592 -2.014 1.00 74.81 90 THR A N 1
ATOM 707 C CA . THR A 1 90 ? -15.221 10.852 -1.278 1.00 74.81 90 THR A CA 1
ATOM 708 C C . THR A 1 90 ? -16.140 10.704 -0.074 1.00 74.81 90 THR A C 1
ATOM 710 O O . THR A 1 90 ? -16.415 11.698 0.590 1.00 74.81 90 THR A O 1
ATOM 713 N N . THR A 1 91 ? -16.627 9.494 0.211 1.00 83.06 91 THR A N 1
ATOM 714 C CA . THR A 1 91 ? -17.555 9.191 1.304 1.00 83.06 91 THR A CA 1
ATOM 715 C C . THR A 1 91 ? -16.958 8.186 2.283 1.00 83.06 91 THR A C 1
ATOM 717 O O . THR A 1 91 ? -16.144 7.351 1.895 1.00 83.06 91 THR A O 1
ATOM 720 N N . CYS A 1 92 ? -17.376 8.262 3.550 1.00 84.56 92 CYS A N 1
ATOM 721 C CA . CYS A 1 92 ? -16.937 7.378 4.628 1.00 84.56 92 CYS A CA 1
ATOM 722 C C . CYS A 1 92 ? -17.029 5.904 4.207 1.00 84.56 92 CYS A C 1
ATOM 724 O O . CYS A 1 92 ? -18.082 5.456 3.749 1.00 84.56 92 CYS A O 1
ATOM 726 N N . GLN A 1 93 ? -15.922 5.173 4.364 1.00 86.56 93 GLN A N 1
ATOM 727 C CA . GLN A 1 93 ? -15.799 3.751 4.023 1.00 86.56 93 GLN A CA 1
ATOM 728 C C . GLN A 1 93 ? -15.837 2.822 5.245 1.00 86.56 93 GLN A C 1
ATOM 730 O O . GLN A 1 93 ? -15.566 1.634 5.109 1.00 86.56 93 GLN A O 1
ATOM 735 N N . TYR A 1 94 ? -16.155 3.333 6.438 1.00 88.12 94 TYR A N 1
ATOM 736 C CA . TYR A 1 94 ? -16.186 2.512 7.650 1.00 88.12 94 TYR A CA 1
ATOM 737 C C . TYR A 1 94 ? -17.329 1.478 7.587 1.00 88.12 94 TYR A C 1
ATOM 739 O O . TYR A 1 94 ? -18.485 1.891 7.463 1.00 88.12 94 TYR A O 1
ATOM 747 N N . PRO A 1 95 ? -17.057 0.157 7.686 1.00 86.06 95 PRO A N 1
ATOM 748 C CA . PRO A 1 95 ? -18.083 -0.874 7.481 1.00 86.06 95 PRO A CA 1
ATOM 749 C C . PRO A 1 95 ? -19.239 -0.834 8.486 1.00 86.06 95 PRO A C 1
ATOM 751 O O . PRO A 1 95 ? -20.368 -1.156 8.134 1.00 86.06 95 PRO A O 1
ATOM 754 N N . GLY A 1 96 ? -18.983 -0.394 9.722 1.00 82.12 96 GLY A N 1
ATOM 755 C CA . GLY A 1 96 ? -20.004 -0.230 10.763 1.00 82.12 96 GLY A CA 1
ATOM 756 C C . GLY A 1 96 ? -20.828 1.061 10.663 1.00 82.12 96 GLY A C 1
ATOM 757 O O . GLY A 1 96 ? -21.515 1.422 11.616 1.00 82.12 96 GLY A O 1
ATOM 758 N N . HIS A 1 97 ? -20.729 1.814 9.562 1.00 80.38 97 HIS A N 1
ATOM 759 C CA . HIS A 1 97 ? -21.449 3.079 9.410 1.00 80.38 97 HIS A CA 1
ATOM 760 C C . HIS A 1 97 ? -22.961 2.847 9.287 1.00 80.38 97 HIS A C 1
ATOM 762 O O . HIS A 1 97 ? -23.428 2.190 8.359 1.00 80.38 97 HIS A O 1
ATOM 768 N N . VAL A 1 98 ? -23.738 3.458 10.185 1.00 75.81 98 VAL A N 1
ATOM 769 C CA . VAL A 1 98 ? -25.207 3.431 10.144 1.00 75.81 98 VAL A CA 1
ATOM 770 C C . VAL A 1 98 ? -25.735 4.732 9.530 1.00 75.81 98 VAL A C 1
ATOM 772 O O . VAL A 1 98 ? -25.434 5.829 10.003 1.00 75.81 98 VAL A O 1
ATOM 775 N N . GLY A 1 99 ? -26.551 4.611 8.479 1.00 79.19 99 GLY A N 1
ATOM 776 C CA . GLY A 1 99 ? -27.163 5.735 7.758 1.00 79.19 99 GLY A CA 1
ATOM 777 C C . GLY A 1 99 ? -26.403 6.148 6.492 1.00 79.19 99 GLY A C 1
ATOM 778 O O . GLY A 1 99 ? -25.542 5.428 5.999 1.00 79.19 99 GLY A O 1
ATOM 779 N N . ASN A 1 100 ? -26.722 7.322 5.940 1.00 78.56 100 ASN A N 1
ATOM 780 C CA . ASN A 1 100 ? -26.110 7.794 4.691 1.00 78.56 100 ASN A CA 1
ATOM 781 C C . ASN A 1 100 ? -24.605 8.053 4.870 1.00 78.56 100 ASN A C 1
ATOM 783 O O . ASN A 1 100 ? -24.204 8.752 5.807 1.00 78.56 100 ASN A O 1
ATOM 787 N N . SER A 1 101 ? -23.774 7.525 3.966 1.00 77.38 101 SER A N 1
ATOM 788 C CA . SER A 1 101 ? -22.326 7.755 3.983 1.00 77.38 101 SER A CA 1
ATOM 789 C C . SER A 1 101 ? -22.024 9.246 3.828 1.00 77.38 101 SER A C 1
ATOM 791 O O . SER A 1 101 ? -22.389 9.877 2.835 1.00 77.38 101 SER A O 1
ATOM 793 N N . LYS A 1 102 ? -21.348 9.825 4.823 1.00 77.06 102 LYS A N 1
ATOM 794 C CA . LYS A 1 102 ? -20.974 11.245 4.823 1.00 77.06 102 LYS A CA 1
ATOM 795 C C . LYS A 1 102 ? -19.745 11.479 3.957 1.00 77.06 102 LYS A C 1
ATOM 797 O O . LYS A 1 102 ? -18.907 10.591 3.828 1.00 77.06 102 LYS A O 1
ATOM 802 N N . LYS A 1 103 ? -19.620 12.682 3.394 1.00 80.12 103 LYS A N 1
ATOM 803 C CA . LYS A 1 103 ? -18.414 13.098 2.673 1.00 80.12 103 LYS A CA 1
ATOM 804 C C . LYS A 1 103 ? -17.216 13.126 3.631 1.00 80.12 103 LYS A C 1
ATOM 806 O O . LYS A 1 103 ? -17.329 13.698 4.710 1.00 80.12 103 LYS A O 1
ATOM 811 N N . VAL A 1 104 ? -16.088 12.555 3.220 1.00 77.12 104 VAL A N 1
ATOM 812 C CA . VAL A 1 104 ? -14.806 12.660 3.926 1.00 77.12 104 VAL A CA 1
ATOM 813 C C . VAL A 1 104 ? -14.279 14.080 3.744 1.00 77.12 104 VAL A C 1
ATOM 815 O O . VAL A 1 104 ? -14.079 14.539 2.614 1.00 77.12 104 VAL A O 1
ATOM 818 N N . VAL A 1 105 ? -14.076 14.800 4.848 1.00 69.31 105 VAL A N 1
ATOM 819 C CA . VAL A 1 105 ? -13.564 16.174 4.842 1.00 69.31 105 VAL A CA 1
ATOM 820 C C . VAL A 1 105 ? -12.312 16.244 5.705 1.00 69.31 105 VAL A C 1
ATOM 822 O O . VAL A 1 105 ? -12.311 15.851 6.866 1.00 69.31 105 VAL A O 1
ATOM 825 N N . GLY A 1 106 ? -11.223 16.773 5.146 1.00 72.75 106 GLY A N 1
ATOM 826 C CA . GLY A 1 106 ? -9.990 16.987 5.898 1.00 72.75 106 GLY A CA 1
ATOM 827 C C . GLY A 1 106 ? -9.464 15.707 6.559 1.00 72.75 106 GLY A C 1
ATOM 828 O O . GLY A 1 106 ? -9.092 14.753 5.882 1.00 72.75 106 GLY A O 1
ATOM 829 N N . ARG A 1 107 ? -9.409 15.704 7.895 1.00 69.06 107 ARG A N 1
ATOM 830 C CA . ARG A 1 107 ? -8.748 14.665 8.703 1.00 69.06 107 ARG A CA 1
ATOM 831 C C . ARG A 1 107 ? -9.556 13.377 8.880 1.00 69.06 107 ARG A C 1
ATOM 833 O O . ARG A 1 107 ? -9.024 12.449 9.473 1.00 69.06 107 ARG A O 1
ATOM 840 N N . ASP A 1 108 ? -10.768 13.292 8.341 1.00 75.75 108 ASP A N 1
ATOM 841 C CA . ASP A 1 108 ? -11.640 12.110 8.458 1.00 75.75 108 ASP A CA 1
ATOM 842 C C . ASP A 1 108 ? -11.218 10.951 7.528 1.00 75.75 108 ASP A C 1
ATOM 844 O O . ASP A 1 108 ? -12.042 10.155 7.086 1.00 75.75 108 ASP A O 1
ATOM 848 N N . THR A 1 109 ? -9.932 10.892 7.180 1.00 84.56 109 THR A N 1
ATOM 849 C CA . THR A 1 109 ? -9.340 9.884 6.294 1.00 84.56 109 THR A CA 1
ATOM 850 C C . THR A 1 109 ? -8.862 8.685 7.096 1.00 84.56 109 THR A C 1
ATOM 852 O O . THR A 1 109 ? -8.458 8.806 8.255 1.00 84.56 109 THR A O 1
ATOM 855 N N . PHE A 1 110 ? -8.863 7.518 6.461 1.00 88.44 110 PHE A N 1
ATOM 856 C CA . PHE A 1 110 ? -8.375 6.295 7.090 1.00 88.44 110 PHE A CA 1
ATOM 857 C C . PHE A 1 110 ? -6.877 6.379 7.404 1.00 88.44 110 PHE A C 1
ATOM 859 O O . PHE A 1 110 ? -6.045 6.358 6.496 1.00 88.44 110 PHE A O 1
ATOM 866 N N . SER A 1 111 ? -6.535 6.453 8.693 1.00 91.94 111 SER A N 1
ATOM 867 C CA . SER A 1 111 ? -5.160 6.252 9.175 1.00 91.94 111 SER A CA 1
ATOM 868 C C . SER A 1 111 ? -4.704 4.804 8.971 1.00 91.94 111 SER A C 1
ATOM 870 O O . SER A 1 111 ? -5.523 3.916 8.711 1.00 91.94 111 SER A O 1
ATOM 872 N N . ILE A 1 112 ? -3.400 4.545 9.116 1.00 93.25 112 ILE A N 1
ATOM 873 C CA . ILE A 1 112 ? -2.865 3.173 9.039 1.00 93.25 112 ILE A CA 1
ATOM 874 C C . ILE A 1 112 ? -3.509 2.313 10.127 1.00 93.25 112 ILE A C 1
ATOM 876 O O . ILE A 1 112 ? -4.069 1.263 9.825 1.00 93.25 112 ILE A O 1
ATOM 880 N N . LYS A 1 113 ? -3.540 2.829 11.361 1.00 93.00 113 LYS A N 1
ATOM 881 C CA . LYS A 1 113 ? -4.160 2.159 12.509 1.00 93.00 113 LYS A CA 1
ATOM 882 C C . LYS A 1 113 ? -5.636 1.830 12.270 1.00 93.00 113 LYS A C 1
ATOM 884 O O . LYS A 1 113 ? -6.077 0.737 12.589 1.00 93.00 113 LYS A O 1
ATOM 889 N N . MET A 1 114 ? -6.405 2.763 11.705 1.00 91.94 114 MET A N 1
ATOM 890 C CA . MET A 1 114 ? -7.822 2.513 11.408 1.00 91.94 114 MET A CA 1
ATOM 891 C C . MET A 1 114 ? -8.010 1.456 10.320 1.00 91.94 114 MET A C 1
ATOM 893 O O . MET A 1 114 ? -8.962 0.685 10.379 1.00 91.94 114 MET A O 1
ATOM 897 N N . SER A 1 115 ? -7.132 1.440 9.318 1.00 93.38 115 SER A N 1
ATOM 898 C CA . SER A 1 115 ? -7.195 0.466 8.224 1.00 93.38 115 SER A CA 1
ATOM 899 C C . SER A 1 115 ? -6.906 -0.948 8.737 1.00 93.38 115 SER A C 1
ATOM 901 O O . SER A 1 115 ? -7.620 -1.886 8.389 1.00 93.38 115 SER A O 1
ATOM 903 N N . GLU A 1 116 ? -5.917 -1.080 9.622 1.00 95.38 116 GLU A N 1
ATOM 904 C CA . GLU A 1 116 ? -5.596 -2.320 10.334 1.00 95.38 116 GLU A CA 1
ATOM 905 C C . GLU A 1 116 ? -6.751 -2.768 11.241 1.00 95.38 116 GLU A C 1
ATOM 907 O O . GLU A 1 116 ? -7.204 -3.907 11.161 1.00 95.38 116 GLU A O 1
ATOM 912 N N . GLU A 1 117 ? -7.301 -1.858 12.048 1.00 94.69 117 GLU A N 1
ATOM 913 C CA . GLU A 1 117 ? -8.438 -2.142 12.928 1.00 94.69 117 GLU A CA 1
ATOM 914 C C . GLU A 1 117 ? -9.664 -2.620 12.140 1.00 94.69 117 GLU A C 1
ATOM 916 O O . GLU A 1 117 ? -10.311 -3.593 12.523 1.00 94.69 117 GLU A O 1
ATOM 921 N N . VAL A 1 118 ? -9.981 -1.973 11.015 1.00 93.56 118 VAL A N 1
ATOM 922 C CA . VAL A 1 118 ? -11.115 -2.379 10.180 1.00 93.56 118 VAL A CA 1
ATOM 923 C C . VAL A 1 118 ? -10.897 -3.753 9.552 1.00 93.56 118 VAL A C 1
ATOM 925 O O . VAL A 1 118 ? -11.843 -4.543 9.502 1.00 93.56 118 VAL A O 1
ATOM 928 N N . LEU A 1 119 ? -9.669 -4.074 9.141 1.00 94.44 119 LEU A N 1
ATOM 929 C CA . LEU A 1 119 ? -9.341 -5.416 8.670 1.00 94.44 119 LEU A CA 1
ATOM 930 C C . LEU A 1 119 ? -9.550 -6.458 9.779 1.00 94.44 119 LEU A C 1
ATOM 932 O O . LEU A 1 119 ? -10.189 -7.477 9.533 1.00 94.44 119 LEU A O 1
ATOM 936 N N . LEU A 1 120 ? -9.073 -6.187 10.996 1.00 93.94 120 LEU A N 1
ATOM 937 C CA . LEU A 1 120 ? -9.187 -7.103 12.136 1.00 93.94 120 LEU A CA 1
ATOM 938 C C . LEU A 1 120 ? -10.637 -7.307 12.598 1.00 93.94 120 LEU A C 1
ATOM 940 O O . LEU A 1 120 ? -11.032 -8.429 12.905 1.00 93.94 120 LEU A O 1
ATOM 944 N N . LEU A 1 121 ? -11.431 -6.236 12.656 1.00 94.12 121 LEU A N 1
ATOM 945 C CA . LEU A 1 121 ? -12.803 -6.285 13.170 1.00 94.12 121 LEU A CA 1
ATOM 9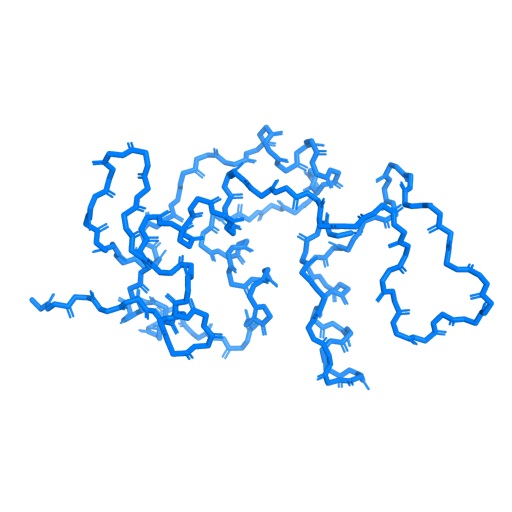46 C C . LEU A 1 121 ? -13.816 -6.785 12.137 1.00 94.12 121 LEU A C 1
ATOM 948 O O . LEU A 1 121 ? -14.761 -7.483 12.501 1.00 94.12 121 LEU A O 1
ATOM 952 N N . TYR A 1 122 ? -13.652 -6.408 10.867 1.00 92.81 122 TYR A N 1
ATOM 953 C CA . TYR A 1 122 ? -14.660 -6.646 9.829 1.00 92.81 122 TYR A CA 1
ATOM 954 C C . T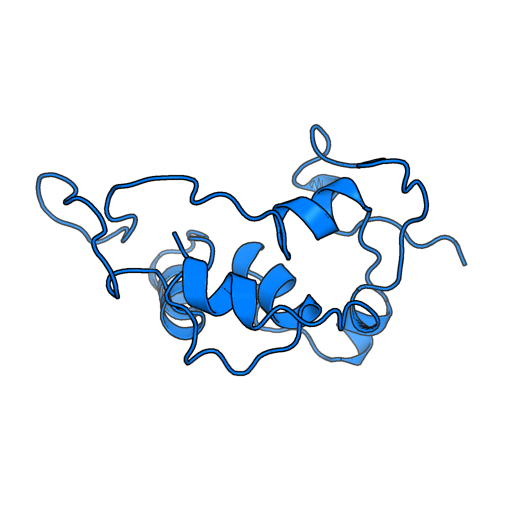YR A 1 122 ? -14.191 -7.590 8.718 1.00 92.81 122 TYR A C 1
ATOM 956 O O . TYR A 1 122 ? -15.008 -7.981 7.888 1.00 92.81 122 TYR A O 1
ATOM 964 N N . GLY A 1 123 ? -12.902 -7.944 8.655 1.00 92.44 123 GLY A N 1
ATOM 965 C CA . GLY A 1 123 ? -12.350 -8.764 7.570 1.00 92.44 123 GLY A CA 1
ATOM 966 C C . GLY A 1 123 ? -12.369 -8.070 6.203 1.00 92.44 123 GLY A C 1
ATOM 967 O O . GLY A 1 123 ? -12.290 -8.736 5.173 1.00 92.44 123 GLY A O 1
ATOM 968 N N . VAL A 1 124 ? -12.509 -6.739 6.177 1.00 91.94 124 VAL A N 1
ATOM 969 C CA . VAL A 1 124 ? -12.588 -5.932 4.952 1.00 91.94 124 VAL A CA 1
ATOM 970 C C . VAL A 1 124 ? -11.395 -4.992 4.882 1.00 91.94 124 VAL A C 1
ATOM 972 O O . VAL A 1 124 ? -11.110 -4.265 5.829 1.00 91.94 124 VAL A O 1
ATOM 975 N N . THR A 1 125 ? -10.734 -4.943 3.729 1.00 91.75 125 THR A N 1
ATOM 976 C CA . THR A 1 125 ? -9.649 -3.990 3.488 1.00 91.75 125 THR A CA 1
ATOM 977 C C . THR A 1 125 ? -10.204 -2.629 3.082 1.00 91.75 125 THR A C 1
ATOM 979 O O . THR A 1 125 ? -10.804 -2.485 2.014 1.00 91.75 125 THR A O 1
ATOM 982 N N . VAL A 1 126 ? -9.941 -1.607 3.898 1.00 91.38 126 VAL A N 1
ATOM 983 C CA . VAL A 1 126 ? -10.123 -0.199 3.524 1.00 91.38 126 VAL A CA 1
ATOM 984 C C . VAL A 1 126 ? -8.740 0.441 3.398 1.00 91.38 126 VAL A C 1
ATOM 986 O O . VAL A 1 126 ? -8.015 0.485 4.388 1.00 91.38 126 VAL A O 1
ATOM 989 N N . PRO A 1 127 ? -8.336 0.921 2.210 1.00 91.50 127 PRO A N 1
ATOM 990 C CA . PRO A 1 127 ? -6.993 1.459 2.023 1.00 91.50 127 PRO A CA 1
ATOM 991 C C . PRO A 1 127 ? -6.738 2.747 2.812 1.00 91.50 127 PRO A C 1
ATOM 993 O O . PRO A 1 127 ? -7.567 3.663 2.802 1.00 91.50 127 PRO A O 1
ATOM 996 N N . THR A 1 128 ? -5.539 2.874 3.382 1.00 91.06 128 THR A N 1
ATOM 997 C CA . THR A 1 128 ? -5.081 4.093 4.063 1.00 91.06 128 THR A CA 1
ATOM 998 C C . THR A 1 128 ? -5.193 5.334 3.167 1.00 91.06 128 THR A C 1
ATOM 1000 O O . THR A 1 128 ? -4.651 5.387 2.055 1.00 91.06 128 THR A O 1
ATOM 1003 N N . GLY A 1 129 ? -5.844 6.377 3.685 1.00 87.38 129 GLY A N 1
ATOM 1004 C CA . GLY A 1 129 ? -6.104 7.636 2.984 1.00 87.38 129 GLY A CA 1
ATOM 1005 C C . GLY A 1 129 ? -7.383 7.655 2.142 1.00 87.38 129 GLY A C 1
ATOM 1006 O O . GLY A 1 129 ? -7.541 8.584 1.344 1.00 87.38 129 GLY A O 1
ATOM 1007 N N . SER A 1 130 ? -8.252 6.646 2.292 1.00 83.00 130 SER A N 1
ATOM 1008 C CA . SER A 1 130 ? -9.636 6.650 1.783 1.00 83.00 130 SER A CA 1
ATOM 1009 C C . SER A 1 130 ? -10.557 7.546 2.606 1.00 83.00 130 SER A C 1
ATOM 1011 O O . SER A 1 130 ? -10.232 7.806 3.790 1.00 83.00 130 SER A O 1
#

Sequence (130 aa):
MDLYCFLSASDPANCGVSRGCTETVCLYDCKDDIRSHLRSCHLSKENVDEYKLILARAGLFDLSDDQICKMGICPKHRHRLGRDWLKSKTTCQYPGHVGNSKKVVGRDTFSIKMSEEVLLLYGVTVPTGS

Radius of gyration: 14.88 Å; chains: 1; bounding box: 44×31×32 Å